Protein AF-A0A1F6EY80-F1 (afdb_monomer_lite)

Foldseek 3Di:
DDPPPPQDADDPLKDDQDDPPLQVVVCVLPPPDPDQDDLVNLQVLQVQFAFFPGWDFGQGPVGDTFWIWGWGADPVRKIKTWTAGGPDPVPDPPPDDDDGGTTIIINDDPCVVVVSRRSVSSSVSVVVVVVVVVVVVVD

Structure (mmCIF, N/CA/C/O backbone):
data_AF-A0A1F6EY80-F1
#
_entry.id   AF-A0A1F6EY80-F1
#
loop_
_atom_site.group_PDB
_atom_site.id
_atom_site.type_symbol
_atom_site.label_atom_id
_atom_site.label_alt_id
_atom_site.label_comp_id
_atom_site.label_asym_id
_atom_site.label_entity_id
_atom_site.label_seq_id
_atom_site.pdbx_PDB_ins_code
_atom_site.Cartn_x
_atom_site.Cartn_y
_atom_site.Cartn_z
_atom_site.occupancy
_atom_site.B_iso_or_equiv
_atom_site.auth_seq_id
_atom_site.auth_comp_id
_atom_site.auth_asym_id
_atom_site.auth_atom_id
_atom_site.pdbx_PDB_model_num
ATOM 1 N N . MET A 1 1 ? 12.571 18.978 -11.023 1.00 32.94 1 MET A N 1
ATOM 2 C CA . MET A 1 1 ? 11.589 17.893 -11.222 1.00 32.94 1 MET A CA 1
ATOM 3 C C . MET A 1 1 ? 12.257 16.859 -12.113 1.00 32.94 1 MET A C 1
ATOM 5 O O . MET A 1 1 ? 12.515 17.176 -13.267 1.00 32.94 1 MET A O 1
ATOM 9 N N . SER A 1 2 ? 12.700 15.726 -11.560 1.00 35.00 2 SER A N 1
ATOM 10 C CA . SER A 1 2 ? 13.364 14.678 -12.344 1.00 35.00 2 SER A CA 1
ATOM 11 C C . SER A 1 2 ? 12.339 13.978 -13.241 1.00 35.00 2 SER A C 1
ATOM 13 O O . SER A 1 2 ? 11.236 13.654 -12.809 1.00 35.00 2 SER A O 1
ATOM 15 N N . ASN A 1 3 ? 12.709 13.767 -14.505 1.00 34.69 3 ASN A N 1
ATOM 16 C CA . ASN A 1 3 ? 11.975 12.953 -15.477 1.00 34.69 3 ASN A CA 1
ATOM 17 C C . ASN A 1 3 ? 12.172 11.457 -15.169 1.00 34.69 3 ASN A C 1
ATOM 19 O O . ASN A 1 3 ? 12.704 10.707 -15.987 1.00 34.69 3 ASN A O 1
ATOM 23 N N . GLU A 1 4 ? 11.792 11.012 -13.975 1.00 39.75 4 GLU A N 1
ATOM 24 C CA . GLU A 1 4 ? 11.727 9.582 -13.687 1.00 39.75 4 GLU A CA 1
ATOM 25 C C . GLU A 1 4 ? 10.477 9.009 -14.360 1.00 39.75 4 GLU A C 1
ATOM 27 O O . GLU A 1 4 ? 9.343 9.380 -14.044 1.00 39.75 4 GLU A O 1
ATOM 32 N N . LYS A 1 5 ? 10.683 8.124 -15.343 1.00 40.44 5 LYS A N 1
ATOM 33 C CA . LYS A 1 5 ? 9.613 7.294 -15.904 1.00 40.44 5 LYS A CA 1
ATOM 34 C C . LYS A 1 5 ? 9.069 6.415 -14.778 1.00 40.44 5 LYS A C 1
ATOM 36 O O . LYS A 1 5 ? 9.659 5.385 -14.472 1.00 40.44 5 LYS A O 1
ATOM 41 N N . LYS A 1 6 ? 7.945 6.822 -14.190 1.00 47.00 6 LYS A N 1
ATOM 42 C CA . LYS A 1 6 ? 7.159 5.998 -13.267 1.00 47.00 6 LYS A CA 1
ATOM 43 C C . LYS A 1 6 ? 6.585 4.820 -14.056 1.00 47.00 6 LYS A C 1
ATOM 45 O O . LYS A 1 6 ? 5.596 4.973 -14.773 1.00 47.00 6 LYS A O 1
ATOM 50 N N . LEU A 1 7 ? 7.255 3.673 -14.014 1.00 52.22 7 LEU A N 1
ATOM 51 C CA . LEU A 1 7 ? 6.789 2.444 -14.657 1.00 52.22 7 LEU A CA 1
ATOM 52 C C . LEU A 1 7 ? 5.767 1.793 -13.718 1.00 52.22 7 LEU A C 1
ATOM 54 O O . LEU A 1 7 ? 6.124 1.104 -12.767 1.00 52.22 7 LEU A O 1
ATOM 58 N N . GLY A 1 8 ? 4.486 2.095 -13.936 1.00 55.78 8 GLY A N 1
ATOM 59 C CA . GLY A 1 8 ? 3.386 1.508 -13.172 1.00 55.78 8 GLY A CA 1
ATOM 60 C C . GLY A 1 8 ? 3.192 0.019 -13.468 1.00 55.78 8 GLY A C 1
ATOM 61 O O . GLY A 1 8 ? 3.390 -0.432 -14.594 1.00 55.78 8 GLY A O 1
ATOM 62 N N . ALA A 1 9 ? 2.750 -0.737 -12.466 1.00 59.62 9 ALA A N 1
ATOM 63 C CA . ALA A 1 9 ? 2.222 -2.082 -12.642 1.00 59.62 9 ALA A CA 1
ATOM 64 C C . ALA A 1 9 ? 0.836 -2.008 -13.305 1.00 59.62 9 ALA A C 1
ATOM 66 O O . ALA A 1 9 ? -0.047 -1.301 -12.829 1.00 59.62 9 ALA A O 1
ATOM 67 N N . GLY A 1 10 ? 0.607 -2.746 -14.388 1.00 59.16 10 GLY A N 1
ATOM 68 C CA . GLY A 1 10 ? -0.737 -2.880 -14.951 1.00 59.16 10 GLY A CA 1
ATOM 69 C C . GLY A 1 10 ? -1.556 -3.859 -14.116 1.00 59.16 10 GLY A C 1
ATOM 70 O O . GLY A 1 10 ? -1.380 -5.065 -14.250 1.00 59.16 10 GLY A O 1
ATOM 71 N N . LEU A 1 11 ? -2.453 -3.363 -13.262 1.00 66.69 11 LEU A N 1
ATOM 72 C CA . LEU A 1 11 ? -3.385 -4.205 -12.509 1.00 66.69 11 LEU A CA 1
ATOM 73 C C . LEU A 1 11 ? -4.716 -4.320 -13.255 1.00 66.69 11 LEU A C 1
ATOM 75 O O . LEU A 1 11 ? -5.441 -3.336 -13.401 1.00 66.69 11 LEU A O 1
ATOM 79 N N . LEU A 1 12 ? -5.057 -5.526 -13.718 1.00 70.19 12 LEU A N 1
ATOM 80 C CA . LEU A 1 12 ? -6.314 -5.768 -14.429 1.00 70.19 12 LEU A CA 1
ATOM 81 C C . LEU A 1 12 ? -7.517 -5.369 -13.556 1.00 70.19 12 LEU A C 1
ATOM 83 O O . LEU A 1 12 ? -7.659 -5.841 -12.429 1.00 70.19 12 LEU A O 1
ATOM 87 N N . GLY A 1 13 ? -8.393 -4.520 -14.097 1.00 75.44 13 GLY A N 1
ATOM 88 C CA . GLY A 1 13 ? -9.586 -4.035 -13.396 1.00 75.44 13 GLY A CA 1
ATOM 89 C C . GLY A 1 13 ? -9.343 -2.867 -12.434 1.00 75.44 13 GLY A C 1
ATOM 90 O O . GLY A 1 13 ? -10.283 -2.458 -11.762 1.00 75.44 13 GLY A O 1
ATOM 91 N N . TYR A 1 14 ? -8.127 -2.317 -12.386 1.00 80.12 14 TYR A N 1
ATOM 92 C CA . TYR A 1 14 ? -7.811 -1.108 -11.631 1.00 80.12 14 TYR A CA 1
ATOM 93 C C . TYR A 1 14 ? -7.392 0.043 -12.557 1.00 80.12 14 TYR A C 1
ATOM 95 O O . TYR A 1 14 ? -6.780 -0.146 -13.606 1.00 80.12 14 TYR A O 1
ATOM 103 N N . LEU A 1 15 ? -7.690 1.259 -12.121 1.00 84.88 15 LEU A N 1
ATOM 104 C CA . LEU A 1 15 ? -7.155 2.523 -12.598 1.00 84.88 15 LEU A CA 1
ATOM 105 C C . LEU A 1 15 ? -5.889 2.867 -11.796 1.00 84.88 15 LEU A C 1
ATOM 107 O O . LEU A 1 15 ? -5.831 2.620 -10.588 1.00 84.88 15 LEU A O 1
ATOM 111 N N . GLY A 1 16 ? -4.891 3.461 -12.454 1.00 83.19 16 GLY A N 1
ATOM 112 C CA . GLY A 1 16 ? -3.635 3.896 -11.834 1.00 83.19 16 GLY A CA 1
ATOM 113 C C . GLY A 1 16 ? -2.420 3.729 -12.761 1.00 83.19 16 GLY A C 1
ATOM 114 O O . GLY A 1 16 ? -2.595 3.423 -13.942 1.00 83.19 16 GLY A O 1
ATOM 115 N N . PRO A 1 17 ? -1.188 3.920 -12.248 1.00 85.56 17 PRO A N 1
ATOM 116 C CA . PRO A 1 17 ? -0.868 4.310 -10.874 1.00 85.56 17 PRO A CA 1
ATOM 117 C C . PRO A 1 17 ? -1.250 5.760 -10.557 1.00 85.56 17 PRO A C 1
ATOM 119 O O . PRO A 1 17 ? -1.049 6.665 -11.367 1.00 85.56 17 PRO A O 1
ATOM 122 N N . PHE A 1 18 ? -1.718 5.991 -9.334 1.00 85.88 18 PHE A N 1
ATOM 123 C CA . PHE A 1 18 ? -1.932 7.321 -8.774 1.00 85.88 18 PHE A CA 1
ATOM 124 C C . PHE A 1 18 ? -0.898 7.638 -7.691 1.00 85.88 18 PHE A C 1
ATOM 126 O O . PHE A 1 18 ? -0.472 6.762 -6.937 1.00 85.88 18 PHE A O 1
ATOM 133 N N . PHE A 1 19 ? -0.535 8.918 -7.590 1.00 87.06 19 PHE A N 1
ATOM 134 C CA . PHE A 1 19 ? 0.414 9.438 -6.599 1.00 87.06 19 PHE A CA 1
ATOM 135 C C . PHE A 1 19 ? -0.153 10.684 -5.896 1.00 87.06 19 PHE A C 1
ATOM 137 O O . PHE A 1 19 ? 0.412 11.768 -6.028 1.00 87.06 19 PHE A O 1
ATOM 144 N N . PRO A 1 20 ? -1.308 10.583 -5.213 1.00 87.25 20 PRO A N 1
ATOM 145 C CA . PRO A 1 20 ? -1.845 11.701 -4.446 1.00 87.25 20 PRO A CA 1
ATOM 146 C C . PRO A 1 20 ? -0.931 12.049 -3.254 1.00 87.25 20 PRO A C 1
ATOM 148 O O . PRO A 1 20 ? -0.154 11.199 -2.807 1.00 87.25 20 PRO A O 1
ATOM 151 N N . PRO A 1 21 ? -1.062 13.249 -2.656 1.00 89.19 21 PRO A N 1
ATOM 152 C CA . PRO A 1 21 ? -0.206 13.690 -1.549 1.00 89.19 21 PRO A CA 1
ATOM 153 C C . PRO A 1 21 ? -0.159 12.732 -0.345 1.00 89.19 21 PRO A C 1
ATOM 155 O O . PRO A 1 21 ? 0.851 12.643 0.352 1.00 89.19 21 PRO A O 1
ATOM 158 N N . CYS A 1 22 ? -1.235 11.984 -0.077 1.00 86.69 22 CYS A N 1
ATOM 159 C CA . CYS A 1 22 ? -1.247 10.980 0.990 1.00 86.69 22 CYS A CA 1
ATOM 160 C C . CYS A 1 22 ? -0.284 9.808 0.712 1.00 86.69 22 CYS A C 1
ATOM 162 O O . CYS A 1 22 ? 0.361 9.320 1.640 1.00 86.69 22 CYS A O 1
ATOM 164 N N . ILE A 1 23 ? -0.104 9.412 -0.552 1.00 88.31 23 ILE A N 1
ATOM 165 C CA . ILE A 1 23 ? 0.865 8.383 -0.952 1.00 88.31 23 ILE A CA 1
ATOM 166 C C . ILE A 1 23 ? 2.299 8.886 -0.802 1.00 88.31 23 ILE A C 1
ATOM 168 O O . ILE A 1 23 ? 3.154 8.129 -0.354 1.00 88.31 23 ILE A O 1
ATOM 172 N N . GLU A 1 24 ? 2.570 10.164 -1.075 1.00 87.06 24 GLU A N 1
ATOM 173 C CA . GLU A 1 24 ? 3.895 10.747 -0.820 1.00 87.06 24 GLU A CA 1
ATOM 174 C C . GLU A 1 24 ? 4.250 10.704 0.674 1.00 87.06 24 GLU A C 1
ATOM 176 O O . GLU A 1 24 ? 5.362 10.324 1.043 1.00 87.06 24 GLU A O 1
ATOM 181 N N . LYS A 1 25 ? 3.292 10.999 1.566 1.00 86.88 25 LYS A N 1
ATOM 182 C CA . LYS A 1 25 ? 3.497 10.843 3.020 1.00 86.88 25 LYS A CA 1
ATOM 183 C C . LYS A 1 25 ? 3.835 9.398 3.391 1.00 86.88 25 LYS A C 1
ATOM 185 O O . LYS A 1 25 ? 4.732 9.168 4.204 1.00 86.88 25 LYS A O 1
ATOM 190 N N . LEU A 1 26 ? 3.135 8.433 2.793 1.00 86.44 26 LEU A N 1
ATOM 191 C CA . LEU A 1 26 ? 3.402 7.013 3.003 1.00 86.44 26 LEU A CA 1
ATOM 192 C C . LEU A 1 26 ? 4.796 6.618 2.495 1.00 86.44 26 LEU A C 1
ATOM 194 O O . LEU A 1 26 ? 5.540 5.962 3.224 1.00 86.44 26 LEU A O 1
ATOM 198 N N . GLN A 1 27 ? 5.183 7.096 1.308 1.00 85.50 27 GLN A N 1
ATOM 199 C CA . GLN A 1 27 ? 6.525 6.926 0.752 1.00 85.50 27 GLN A CA 1
ATOM 200 C C . GLN A 1 27 ? 7.582 7.411 1.743 1.00 85.50 27 GLN A C 1
ATOM 202 O O . GLN A 1 27 ? 8.483 6.656 2.084 1.00 85.50 27 GLN A O 1
ATOM 207 N N . HIS A 1 28 ? 7.461 8.631 2.268 1.00 84.06 28 HIS A N 1
ATOM 208 C CA . HIS A 1 28 ? 8.425 9.172 3.229 1.00 84.06 28 HIS A CA 1
ATOM 209 C C . HIS A 1 28 ? 8.493 8.388 4.546 1.00 84.06 28 HIS A C 1
ATOM 211 O O . HIS A 1 28 ? 9.564 8.284 5.144 1.00 84.06 28 HIS A O 1
ATOM 217 N N . ALA A 1 29 ? 7.374 7.833 5.015 1.00 81.69 29 ALA A N 1
ATOM 218 C CA . ALA A 1 29 ? 7.350 7.051 6.248 1.00 81.69 29 ALA A CA 1
ATOM 219 C C . ALA A 1 29 ? 8.072 5.698 6.108 1.00 81.69 29 ALA A C 1
ATOM 221 O O . ALA A 1 29 ? 8.645 5.211 7.090 1.00 81.69 29 ALA A O 1
ATOM 222 N N . PHE A 1 30 ? 8.041 5.113 4.906 1.00 77.25 30 PHE A N 1
ATOM 223 C CA . PHE A 1 30 ? 8.565 3.780 4.601 1.00 77.25 30 PHE A CA 1
ATOM 224 C C . PHE A 1 30 ? 9.981 3.832 4.000 1.00 77.25 30 PHE A C 1
ATOM 226 O O . PHE A 1 30 ? 10.807 2.964 4.282 1.00 77.25 30 PHE A O 1
ATOM 233 N N . TYR A 1 31 ? 10.288 4.851 3.195 1.00 69.06 31 TYR A N 1
ATOM 234 C CA . TYR A 1 31 ? 11.536 4.962 2.442 1.00 69.06 31 TYR A CA 1
ATOM 235 C C . TYR A 1 31 ? 12.715 5.406 3.319 1.00 69.06 31 TYR A C 1
ATOM 237 O O . TYR A 1 31 ? 12.590 6.271 4.184 1.00 69.06 31 TYR A O 1
ATOM 245 N N . GLY A 1 32 ? 13.890 4.805 3.103 1.00 58.41 32 GLY A N 1
ATOM 246 C CA . GLY A 1 32 ? 15.125 5.109 3.844 1.00 58.41 32 GLY A CA 1
ATOM 247 C C . GLY A 1 32 ? 15.237 4.455 5.227 1.00 58.41 32 GLY A C 1
ATOM 248 O O . GLY A 1 32 ? 16.307 4.486 5.837 1.00 58.41 32 GLY A O 1
ATOM 249 N N . LYS A 1 33 ? 14.178 3.805 5.718 1.00 58.19 33 LYS A N 1
ATOM 250 C CA . LYS A 1 33 ? 14.246 2.960 6.915 1.00 58.19 33 LYS A CA 1
ATOM 251 C C . LYS A 1 33 ? 14.602 1.537 6.483 1.00 58.19 33 LYS A C 1
ATOM 253 O O . LYS A 1 33 ? 14.072 1.047 5.495 1.00 58.19 33 LYS A O 1
ATOM 258 N N . ARG A 1 34 ? 15.493 0.853 7.215 1.00 50.81 34 ARG A N 1
ATOM 259 C CA . ARG A 1 34 ? 15.907 -0.557 6.988 1.00 50.81 34 ARG A CA 1
ATOM 260 C C . ARG A 1 34 ? 14.772 -1.578 7.216 1.00 50.81 34 ARG A C 1
ATOM 262 O O . ARG A 1 34 ? 15.006 -2.684 7.697 1.00 50.81 34 ARG A O 1
ATOM 269 N N . LEU A 1 35 ? 13.528 -1.202 6.956 1.00 53.69 35 LEU A N 1
ATOM 270 C CA . LEU A 1 35 ? 12.367 -2.041 7.173 1.00 53.69 35 LEU A CA 1
ATOM 271 C C . LEU A 1 35 ? 12.180 -2.904 5.928 1.00 53.69 35 LEU A C 1
ATOM 273 O O . LEU A 1 35 ? 11.569 -2.501 4.943 1.00 53.69 35 LEU A O 1
ATOM 277 N N . ASN A 1 36 ? 12.761 -4.101 5.969 1.00 61.53 36 ASN A N 1
ATOM 278 C CA . ASN A 1 36 ? 12.455 -5.152 5.010 1.00 61.53 36 ASN A CA 1
ATOM 279 C C . ASN A 1 36 ? 11.017 -5.617 5.266 1.00 61.53 36 ASN A C 1
ATOM 281 O O . ASN A 1 36 ? 10.780 -6.476 6.114 1.00 61.53 36 ASN A O 1
ATOM 285 N N . PHE A 1 37 ? 10.051 -5.034 4.559 1.00 68.69 37 PHE A N 1
ATOM 286 C CA . PHE A 1 37 ? 8.666 -5.491 4.602 1.00 68.69 37 PHE A CA 1
ATOM 287 C C . PHE A 1 37 ? 8.564 -6.870 3.943 1.00 68.69 37 PHE A C 1
ATOM 289 O O . PHE A 1 37 ? 8.491 -7.000 2.719 1.00 68.69 37 PHE A O 1
ATOM 296 N N . SER A 1 38 ? 8.580 -7.925 4.759 1.00 77.75 38 SER A N 1
ATOM 297 C CA . SER A 1 38 ? 8.136 -9.239 4.307 1.00 77.75 38 SER A CA 1
ATOM 298 C C . SER A 1 38 ? 6.623 -9.210 4.090 1.00 77.75 38 SER A C 1
ATOM 300 O O . SER A 1 38 ? 5.904 -8.447 4.739 1.00 77.75 38 SER A O 1
ATOM 302 N N . GLY A 1 39 ? 6.121 -10.085 3.215 1.00 81.25 39 GLY A N 1
ATOM 303 C CA . GLY A 1 39 ? 4.678 -10.244 3.034 1.00 81.25 39 GLY A CA 1
ATOM 304 C C . GLY A 1 39 ? 3.968 -10.527 4.362 1.00 81.25 39 GLY A C 1
ATOM 305 O O . GLY A 1 39 ? 2.959 -9.906 4.654 1.00 81.25 39 GLY A O 1
ATOM 306 N N . SER A 1 40 ? 4.549 -11.362 5.231 1.00 83.94 40 SER A N 1
ATOM 307 C CA . SER A 1 40 ? 3.979 -11.651 6.555 1.00 83.94 40 SER A CA 1
ATOM 308 C C . SER A 1 40 ? 3.815 -10.411 7.440 1.00 83.94 40 SER A C 1
ATOM 310 O O . SER A 1 40 ? 2.780 -10.264 8.078 1.00 83.94 40 SER A O 1
ATOM 312 N N . ILE A 1 41 ? 4.792 -9.495 7.446 1.00 84.06 41 ILE A N 1
ATOM 313 C CA . ILE A 1 41 ? 4.689 -8.241 8.207 1.00 84.06 41 ILE A CA 1
ATOM 314 C C . ILE A 1 41 ? 3.553 -7.386 7.645 1.00 84.06 41 ILE A C 1
ATOM 316 O O . ILE A 1 41 ? 2.758 -6.851 8.410 1.00 84.06 41 ILE A O 1
ATOM 320 N N . LEU A 1 42 ? 3.448 -7.267 6.320 1.00 87.12 42 LEU A N 1
ATOM 321 C CA . LEU A 1 42 ? 2.378 -6.491 5.688 1.00 87.12 42 LEU A CA 1
ATOM 322 C C . LEU A 1 42 ? 0.993 -7.095 5.938 1.00 87.12 42 LEU A C 1
ATOM 324 O O . LEU A 1 42 ? 0.048 -6.349 6.169 1.00 87.12 42 LEU A O 1
ATOM 328 N N . GLU A 1 43 ? 0.878 -8.422 5.939 1.00 90.44 43 GLU A N 1
ATOM 329 C CA . GLU A 1 43 ? -0.357 -9.127 6.287 1.00 90.44 43 GLU A CA 1
ATOM 330 C C . GLU A 1 43 ? -0.780 -8.817 7.731 1.00 90.44 43 GLU A C 1
ATOM 332 O O . GLU A 1 43 ? -1.929 -8.452 7.981 1.00 90.44 43 GLU A O 1
ATOM 337 N N . ASP A 1 44 ? 0.156 -8.885 8.682 1.00 87.56 44 ASP A N 1
ATOM 338 C CA . ASP A 1 44 ? -0.119 -8.576 10.087 1.00 87.56 44 ASP A CA 1
ATOM 339 C C . ASP A 1 44 ? -0.467 -7.096 10.310 1.00 87.56 44 ASP A C 1
ATOM 341 O O . ASP A 1 44 ? -1.364 -6.792 11.099 1.00 87.56 44 ASP A O 1
ATOM 345 N N . LEU A 1 45 ? 0.189 -6.171 9.597 1.00 87.50 45 LEU A N 1
ATOM 346 C CA . LEU A 1 45 ? -0.181 -4.750 9.602 1.00 87.50 45 LEU A CA 1
ATOM 347 C C . LEU A 1 45 ? -1.587 -4.549 9.014 1.00 87.50 45 LEU A C 1
ATOM 349 O O . LEU A 1 45 ? -2.395 -3.814 9.578 1.00 87.50 45 LEU A O 1
ATOM 353 N N . GLY A 1 46 ? -1.898 -5.223 7.905 1.00 90.94 46 GLY A N 1
ATOM 354 C CA . GLY A 1 46 ? -3.181 -5.118 7.215 1.00 90.94 46 GLY A CA 1
ATOM 355 C C . GLY A 1 46 ? -4.364 -5.588 8.058 1.00 90.94 46 GLY A C 1
ATOM 356 O O . GLY A 1 46 ? -5.401 -4.932 8.063 1.00 90.94 46 GLY A O 1
ATOM 357 N N . ARG A 1 47 ? -4.212 -6.661 8.847 1.00 90.56 47 ARG A N 1
ATOM 358 C CA . ARG A 1 47 ? -5.280 -7.194 9.722 1.00 90.56 47 ARG A CA 1
ATOM 359 C C . ARG A 1 47 ? -5.848 -6.179 10.719 1.00 90.56 47 ARG A C 1
ATOM 361 O O . ARG A 1 47 ? -6.982 -6.341 11.159 1.00 90.56 47 ARG A O 1
ATOM 368 N N . GLY A 1 48 ? -5.082 -5.148 11.080 1.00 87.06 48 GLY A N 1
ATOM 369 C CA . GLY A 1 48 ? -5.538 -4.066 11.958 1.00 87.06 48 GLY A CA 1
ATOM 370 C C . GLY A 1 48 ? -6.374 -2.985 11.263 1.00 87.06 48 GLY A C 1
ATOM 371 O O . GLY A 1 48 ? -6.830 -2.059 11.930 1.00 87.06 48 GLY A O 1
ATOM 372 N N . ILE A 1 49 ? -6.556 -3.069 9.944 1.00 91.81 49 ILE A N 1
ATOM 373 C CA . ILE A 1 49 ? -7.138 -2.015 9.111 1.00 91.81 49 ILE A CA 1
ATOM 374 C C . ILE A 1 49 ? -8.500 -2.488 8.575 1.00 91.81 49 ILE A C 1
ATOM 376 O O . ILE A 1 49 ? -8.557 -3.449 7.802 1.00 91.81 49 ILE A O 1
ATOM 380 N N . PRO A 1 50 ? -9.614 -1.834 8.956 1.00 91.44 50 PRO A N 1
ATOM 381 C CA . PRO A 1 50 ? -10.925 -2.072 8.368 1.00 91.44 50 PRO A CA 1
ATOM 382 C C . PRO A 1 50 ? -10.911 -2.152 6.838 1.00 91.44 50 PRO A C 1
ATOM 384 O O . PRO A 1 50 ? -10.373 -1.286 6.151 1.00 91.44 50 PRO A O 1
ATOM 387 N N . GLY A 1 51 ? -11.548 -3.197 6.308 1.00 91.62 51 GLY A N 1
ATOM 388 C CA . GLY A 1 51 ? -11.636 -3.431 4.869 1.00 91.62 51 GLY A CA 1
ATOM 389 C C . GLY A 1 51 ? -10.419 -4.128 4.263 1.00 91.62 51 GLY A C 1
ATOM 390 O O . GLY A 1 51 ? -10.440 -4.398 3.071 1.00 91.62 51 GLY A O 1
ATOM 391 N N . PHE A 1 52 ? -9.374 -4.462 5.024 1.00 95.44 52 PHE A N 1
ATOM 392 C CA . PHE A 1 52 ? -8.265 -5.259 4.499 1.00 95.44 52 PHE A CA 1
ATOM 393 C C . PHE A 1 52 ? -8.733 -6.653 4.055 1.00 95.44 52 PHE A C 1
ATOM 395 O O . PHE A 1 52 ? -9.408 -7.360 4.803 1.00 95.44 52 PHE A O 1
ATOM 402 N N . ILE A 1 53 ? -8.363 -7.048 2.835 1.00 94.00 53 ILE A N 1
ATOM 403 C CA . ILE A 1 53 ? -8.750 -8.336 2.231 1.00 94.00 53 ILE A CA 1
ATOM 404 C C . ILE A 1 53 ? -7.552 -9.226 1.880 1.00 94.00 53 ILE A C 1
ATOM 406 O O . ILE A 1 53 ? -7.739 -10.298 1.308 1.00 94.00 53 ILE A O 1
ATOM 410 N N . GLY A 1 54 ? -6.337 -8.798 2.226 1.00 93.38 54 GLY A N 1
ATOM 411 C CA . GLY A 1 54 ? -5.119 -9.592 2.086 1.00 93.38 54 GLY A CA 1
ATOM 412 C C . GLY A 1 54 ? -4.041 -8.928 1.238 1.00 93.38 54 GLY A C 1
ATOM 413 O O . GLY A 1 54 ? -4.266 -7.937 0.528 1.00 93.38 54 GLY A O 1
ATOM 414 N N . ILE A 1 55 ? -2.848 -9.510 1.293 1.00 92.31 55 ILE A N 1
ATOM 415 C CA . ILE A 1 55 ? -1.760 -9.163 0.384 1.00 92.31 55 ILE A CA 1
ATOM 416 C C . ILE A 1 55 ? -1.775 -10.009 -0.890 1.00 92.31 55 ILE A C 1
ATOM 418 O O . ILE A 1 55 ? -2.173 -11.172 -0.901 1.00 92.31 55 ILE A O 1
ATOM 422 N N . SER A 1 56 ? -1.254 -9.447 -1.972 1.00 87.25 56 SER A N 1
ATOM 423 C CA . SER A 1 56 ? -0.959 -10.193 -3.195 1.00 87.25 56 SER A CA 1
ATOM 424 C C . SER A 1 56 ? 0.366 -9.739 -3.800 1.00 87.25 56 SER A C 1
ATOM 426 O O . SER A 1 56 ? 0.911 -8.694 -3.438 1.00 87.25 56 SER A O 1
ATOM 428 N N . ARG A 1 57 ? 0.919 -10.543 -4.710 1.00 83.31 57 ARG A N 1
ATOM 429 C CA . ARG A 1 57 ? 2.045 -10.128 -5.553 1.00 83.31 57 ARG A CA 1
ATOM 430 C C . ARG A 1 57 ? 1.482 -9.634 -6.874 1.00 83.31 57 ARG A C 1
ATOM 432 O O . ARG A 1 57 ? 0.905 -10.415 -7.624 1.00 83.31 57 ARG A O 1
ATOM 439 N N . ALA A 1 58 ? 1.625 -8.339 -7.123 1.00 74.12 58 ALA A N 1
ATOM 440 C CA . ALA A 1 58 ? 1.307 -7.759 -8.416 1.00 74.12 58 ALA A CA 1
ATOM 441 C C . ALA A 1 58 ? 2.444 -8.073 -9.395 1.00 74.12 58 ALA A C 1
ATOM 443 O O . ALA A 1 58 ? 3.610 -7.849 -9.068 1.00 74.12 58 ALA A O 1
ATOM 444 N N . ILE A 1 59 ? 2.098 -8.577 -10.578 1.00 70.25 59 ILE A N 1
ATOM 445 C CA . ILE A 1 59 ? 3.035 -8.730 -11.694 1.00 70.25 59 ILE A CA 1
ATOM 446 C C . ILE A 1 59 ? 2.917 -7.465 -12.546 1.00 70.25 59 ILE A C 1
ATOM 448 O O . ILE A 1 59 ? 1.805 -7.036 -12.865 1.00 70.25 59 ILE A O 1
ATOM 452 N N . THR A 1 60 ? 4.041 -6.819 -12.846 1.00 63.66 60 THR A N 1
ATOM 453 C CA . THR A 1 60 ? 4.065 -5.624 -13.695 1.00 63.66 60 THR A CA 1
ATOM 454 C C . THR A 1 60 ? 3.888 -5.977 -15.173 1.00 63.66 60 THR A C 1
ATOM 456 O O . THR A 1 60 ? 3.954 -7.136 -15.568 1.00 63.66 60 THR A O 1
ATOM 459 N N . THR A 1 61 ? 3.636 -4.979 -16.026 1.00 63.41 61 THR A N 1
ATOM 460 C CA . THR A 1 61 ? 3.427 -5.189 -17.475 1.00 63.41 61 THR A CA 1
ATOM 461 C C . THR A 1 61 ? 4.662 -5.708 -18.205 1.00 63.41 61 THR A C 1
ATOM 463 O O . THR A 1 61 ? 4.548 -6.247 -19.301 1.00 63.41 61 THR A O 1
ATOM 466 N N . ASP A 1 62 ? 5.831 -5.539 -17.602 1.00 58.81 62 ASP A N 1
ATOM 467 C CA . ASP A 1 62 ? 7.122 -6.068 -18.022 1.00 58.81 62 ASP A CA 1
ATOM 468 C C . ASP A 1 62 ? 7.477 -7.405 -17.333 1.00 58.81 62 ASP A C 1
ATOM 470 O O . ASP A 1 62 ? 8.629 -7.828 -17.374 1.00 58.81 62 ASP A O 1
ATOM 474 N N . ASP A 1 63 ? 6.472 -8.092 -16.771 1.00 59.34 63 ASP A N 1
ATOM 475 C CA . ASP A 1 63 ? 6.497 -9.490 -16.308 1.00 59.34 63 ASP A CA 1
ATOM 476 C C . ASP A 1 63 ? 7.468 -9.788 -15.149 1.00 59.34 63 ASP A C 1
ATOM 478 O O . ASP A 1 63 ? 8.011 -10.885 -15.031 1.00 59.34 63 ASP A O 1
ATOM 482 N N . TYR A 1 64 ? 7.677 -8.821 -14.247 1.00 59.91 64 TYR A N 1
ATOM 483 C CA . TYR A 1 64 ? 8.356 -9.068 -12.970 1.00 59.91 64 TYR A CA 1
ATOM 484 C C . TYR A 1 64 ? 7.530 -8.582 -11.776 1.00 59.91 64 TYR A C 1
ATOM 486 O O . TYR A 1 64 ? 6.747 -7.638 -11.850 1.00 59.91 64 TYR A O 1
ATOM 494 N N . ALA A 1 65 ? 7.682 -9.249 -10.633 1.00 64.75 65 ALA A N 1
ATOM 495 C CA . ALA A 1 65 ? 7.063 -8.823 -9.385 1.00 64.75 65 ALA A CA 1
ATOM 496 C C . ALA A 1 65 ? 8.132 -8.193 -8.496 1.00 64.75 65 ALA A C 1
ATOM 498 O O . ALA A 1 65 ? 9.140 -8.806 -8.174 1.00 64.75 65 ALA A O 1
ATOM 499 N N . TRP A 1 66 ? 7.909 -6.953 -8.084 1.00 70.19 66 TRP A N 1
ATOM 500 C CA . TRP A 1 66 ? 8.791 -6.256 -7.144 1.00 70.19 66 TRP A CA 1
ATOM 501 C C . TRP A 1 66 ? 8.002 -5.464 -6.108 1.00 70.19 66 TRP A C 1
ATOM 503 O O . TRP A 1 66 ? 8.545 -4.594 -5.430 1.00 70.19 66 TRP A O 1
ATOM 513 N N . PHE A 1 67 ? 6.715 -5.787 -5.977 1.00 81.00 67 PHE A N 1
ATOM 514 C CA . PHE A 1 67 ? 5.803 -5.175 -5.032 1.00 81.00 67 PHE A CA 1
ATOM 515 C C .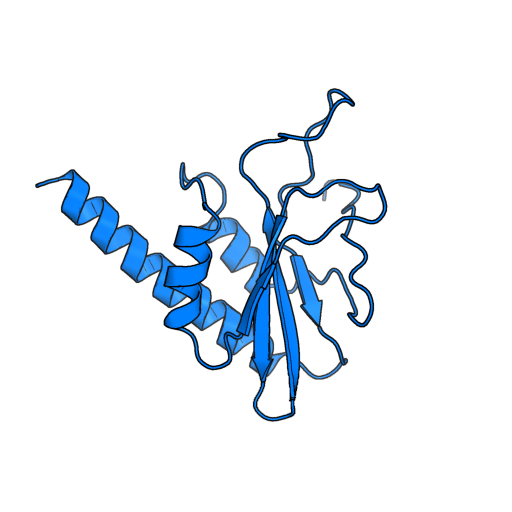 PHE A 1 67 ? 5.047 -6.224 -4.235 1.00 81.00 67 PHE A C 1
ATOM 517 O O . PHE A 1 67 ? 4.663 -7.284 -4.737 1.00 81.00 67 PHE A O 1
ATOM 524 N N . TRP A 1 68 ? 4.729 -5.855 -3.004 1.00 86.62 68 TRP A N 1
ATOM 525 C CA . TRP A 1 68 ? 3.543 -6.356 -2.331 1.00 86.62 68 TRP A CA 1
ATOM 526 C C . TRP A 1 68 ? 2.381 -5.409 -2.610 1.00 86.62 68 TRP A C 1
ATOM 528 O O . TRP A 1 68 ? 2.538 -4.198 -2.519 1.00 86.62 68 TRP A O 1
ATOM 538 N N . SER A 1 69 ? 1.212 -5.948 -2.927 1.00 88.81 69 SER A N 1
ATOM 539 C CA . SER A 1 69 ? -0.034 -5.188 -2.962 1.00 88.81 69 SER A CA 1
ATOM 540 C C . SER A 1 69 ? -0.777 -5.437 -1.659 1.00 88.81 69 SER A C 1
ATOM 542 O O . SER A 1 69 ? -1.120 -6.583 -1.376 1.00 88.81 69 SER A O 1
ATOM 544 N N . MET A 1 70 ? -1.023 -4.392 -0.870 1.00 93.12 70 MET A N 1
ATOM 545 C CA . MET A 1 70 ? -2.011 -4.445 0.207 1.00 93.12 70 MET A CA 1
ATOM 546 C C . MET A 1 70 ? -3.372 -4.085 -0.378 1.00 93.12 70 MET A C 1
ATOM 548 O O . MET A 1 70 ? -3.547 -2.980 -0.895 1.00 93.12 70 MET A O 1
ATOM 552 N N . ASN A 1 71 ? -4.319 -5.019 -0.310 1.00 93.19 71 ASN A N 1
ATOM 553 C CA . ASN A 1 71 ? -5.622 -4.874 -0.945 1.00 93.19 71 ASN A CA 1
ATOM 554 C C . ASN A 1 71 ? -6.701 -4.613 0.108 1.00 93.19 71 ASN A C 1
ATOM 556 O O . ASN A 1 71 ? -6.749 -5.264 1.156 1.00 93.19 71 ASN A O 1
ATOM 560 N N . PHE A 1 72 ? -7.597 -3.688 -0.211 1.00 93.69 72 PHE A N 1
ATOM 561 C CA . PHE A 1 72 ? -8.691 -3.257 0.644 1.00 93.69 72 PHE A CA 1
ATOM 562 C C . PHE A 1 72 ? -9.999 -3.242 -0.139 1.00 93.69 72 PHE A C 1
ATOM 564 O O . PHE A 1 72 ? -10.018 -2.941 -1.333 1.00 93.69 72 PHE A O 1
ATOM 571 N N . LYS A 1 73 ? -11.091 -3.539 0.558 1.00 91.44 73 LYS A N 1
ATOM 572 C CA . LYS A 1 73 ? -12.465 -3.419 0.097 1.00 91.44 73 LYS A CA 1
ATOM 573 C C . LYS A 1 73 ? -13.172 -2.357 0.935 1.00 91.44 73 LYS A C 1
ATOM 575 O O . LYS A 1 73 ? -13.170 -2.423 2.164 1.00 91.44 73 LYS A O 1
ATOM 580 N N . THR A 1 74 ? -13.756 -1.366 0.282 1.00 83.62 74 THR A N 1
ATOM 581 C CA . THR A 1 74 ? -14.533 -0.304 0.929 1.00 83.62 74 THR A CA 1
ATOM 582 C C . THR A 1 74 ? -15.977 -0.756 1.169 1.00 83.62 74 THR A C 1
ATOM 584 O O . THR A 1 74 ? -16.425 -1.780 0.655 1.00 83.62 74 THR A O 1
ATOM 587 N N . GLY A 1 75 ? -16.742 0.013 1.954 1.00 75.75 75 GLY A N 1
ATOM 588 C CA . GLY A 1 75 ? -18.134 -0.324 2.299 1.00 75.75 75 GLY A CA 1
ATOM 589 C C . GLY A 1 75 ? -19.115 -0.374 1.116 1.00 75.75 75 GLY A C 1
ATOM 590 O O . GLY A 1 75 ? -20.215 -0.891 1.268 1.00 75.75 75 GLY A O 1
ATOM 591 N N . ASN A 1 76 ? -18.729 0.140 -0.054 1.00 77.12 76 ASN A N 1
ATOM 592 C CA . ASN A 1 76 ? -19.475 0.082 -1.317 1.00 77.12 76 ASN A CA 1
ATOM 593 C C . ASN A 1 76 ? -18.900 -0.955 -2.300 1.00 77.12 76 ASN A C 1
ATOM 595 O O . ASN A 1 76 ? -19.088 -0.828 -3.506 1.00 77.12 76 ASN A O 1
ATOM 599 N N . ASP A 1 77 ? -18.184 -1.954 -1.790 1.00 78.69 77 ASP A N 1
ATOM 600 C CA . ASP A 1 77 ? -17.574 -3.053 -2.541 1.00 78.69 77 ASP A CA 1
ATOM 601 C C . ASP A 1 77 ? -16.418 -2.710 -3.482 1.00 78.69 77 ASP A C 1
ATOM 603 O O . ASP A 1 77 ? -15.839 -3.610 -4.098 1.00 78.69 77 ASP A O 1
ATOM 607 N N . SER A 1 78 ? -16.022 -1.446 -3.524 1.00 84.44 78 SER A N 1
ATOM 608 C CA . SER A 1 78 ? -14.895 -0.994 -4.320 1.00 84.44 78 SER A CA 1
ATOM 609 C C . SER A 1 78 ? -13.552 -1.428 -3.747 1.00 84.44 78 SER A C 1
ATOM 611 O O . SER A 1 78 ? -13.405 -1.681 -2.548 1.00 84.44 78 SER A O 1
ATOM 613 N N . LYS A 1 79 ? -12.554 -1.517 -4.619 1.00 89.38 79 LYS A N 1
ATOM 614 C CA . LYS A 1 79 ? -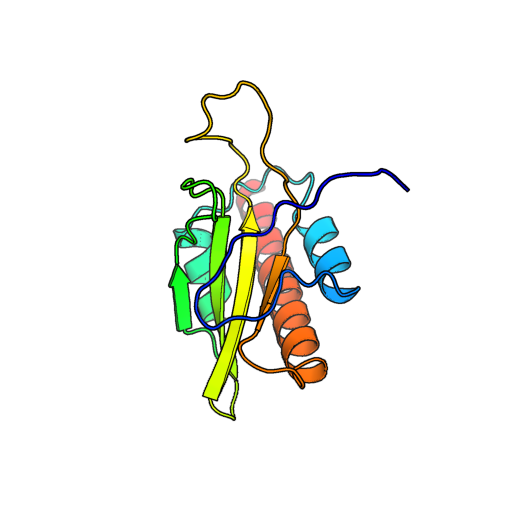11.238 -2.069 -4.318 1.00 89.38 79 LYS A CA 1
ATOM 615 C C . LYS A 1 79 ? -10.157 -1.012 -4.411 1.00 89.38 79 LYS A C 1
ATOM 617 O O . LYS A 1 79 ? -10.063 -0.257 -5.376 1.00 89.38 79 LYS A O 1
ATOM 622 N N . ILE A 1 80 ? -9.297 -1.018 -3.404 1.00 90.56 80 ILE A N 1
ATOM 623 C CA . ILE A 1 80 ? -8.122 -0.162 -3.310 1.00 90.56 80 ILE A CA 1
ATOM 624 C C . ILE A 1 80 ? -6.911 -1.070 -3.138 1.00 90.56 80 ILE A C 1
ATOM 626 O O . ILE A 1 80 ? -6.894 -1.930 -2.260 1.00 90.56 80 ILE A O 1
ATOM 630 N N . ALA A 1 81 ? -5.896 -0.873 -3.967 1.00 91.69 81 ALA A N 1
ATOM 631 C CA . ALA A 1 81 ? -4.626 -1.573 -3.887 1.00 91.69 81 ALA A CA 1
ATOM 632 C C . ALA A 1 81 ? -3.499 -0.556 -3.683 1.00 91.69 81 ALA A C 1
ATOM 634 O O . ALA A 1 81 ? -3.328 0.380 -4.467 1.00 91.69 81 ALA A O 1
ATOM 635 N N . VAL A 1 82 ? -2.733 -0.740 -2.610 1.00 91.12 82 VAL A N 1
ATOM 636 C CA . VAL A 1 82 ? -1.533 0.049 -2.315 1.00 91.12 82 VAL A CA 1
ATOM 637 C C . VAL A 1 82 ? -0.328 -0.839 -2.579 1.00 91.12 82 VAL A C 1
ATOM 639 O O . VAL A 1 82 ? -0.116 -1.830 -1.880 1.00 91.12 82 VAL A O 1
ATOM 642 N N . LEU A 1 83 ? 0.444 -0.505 -3.610 1.00 88.44 83 LEU A N 1
ATOM 643 C CA . LEU A 1 83 ? 1.622 -1.259 -4.019 1.00 88.44 83 LEU A CA 1
ATOM 644 C C . LEU A 1 83 ? 2.846 -0.728 -3.287 1.00 88.44 83 LEU A C 1
ATOM 646 O O . LEU A 1 83 ? 3.246 0.416 -3.485 1.00 88.44 83 LEU A O 1
ATOM 650 N N . LEU A 1 84 ? 3.437 -1.580 -2.455 1.00 86.69 84 LEU A N 1
ATOM 651 C CA . LEU A 1 84 ? 4.641 -1.309 -1.686 1.00 86.69 84 LEU A CA 1
ATOM 652 C C . LEU A 1 84 ? 5.828 -2.032 -2.317 1.00 86.69 84 LEU A C 1
ATOM 654 O O . LEU A 1 84 ? 5.812 -3.264 -2.412 1.00 86.69 84 LEU A O 1
ATOM 658 N N . PRO A 1 85 ? 6.861 -1.301 -2.743 1.00 80.06 85 PRO A N 1
ATOM 659 C CA . PRO A 1 85 ? 7.985 -1.899 -3.429 1.00 80.06 85 PRO A CA 1
ATOM 660 C C . PRO A 1 85 ? 8.894 -2.650 -2.462 1.00 80.06 85 PRO A C 1
ATOM 662 O O . PRO A 1 85 ? 9.074 -2.264 -1.307 1.00 80.06 85 PRO A O 1
ATOM 665 N N . TRP A 1 86 ? 9.484 -3.739 -2.938 1.00 78.94 86 TRP A N 1
ATOM 666 C CA . TRP A 1 86 ? 10.481 -4.493 -2.192 1.00 78.94 86 TRP A CA 1
ATOM 667 C C . TRP A 1 86 ? 11.759 -3.672 -2.024 1.00 78.94 86 TRP A C 1
ATOM 669 O O . TRP A 1 86 ? 12.059 -2.792 -2.820 1.00 78.94 86 TRP A O 1
ATOM 679 N N . GLY A 1 87 ? 12.551 -3.972 -0.995 1.00 69.25 87 GLY A N 1
ATOM 680 C CA . GLY A 1 87 ? 13.861 -3.333 -0.816 1.00 69.25 87 GLY A CA 1
ATOM 681 C C . GLY A 1 87 ? 14.941 -3.855 -1.773 1.00 69.25 87 GLY A C 1
ATOM 682 O O . GLY A 1 87 ? 16.030 -3.290 -1.823 1.00 69.25 87 GLY A O 1
ATOM 683 N N . GLN A 1 88 ? 14.669 -4.943 -2.500 1.00 69.19 88 GLN A N 1
ATOM 684 C CA . GLN A 1 88 ? 15.641 -5.667 -3.320 1.00 69.19 88 GLN A CA 1
ATOM 685 C C . GLN A 1 88 ? 15.059 -5.995 -4.698 1.00 69.19 88 GLN A C 1
ATOM 687 O O . GLN A 1 88 ? 13.864 -6.257 -4.840 1.00 69.19 88 GLN A O 1
ATOM 692 N N . ASP A 1 89 ? 15.924 -5.986 -5.710 1.00 70.81 89 ASP A N 1
ATOM 693 C CA . ASP A 1 89 ? 15.604 -6.312 -7.102 1.00 70.81 89 ASP A CA 1
ATOM 694 C C . ASP A 1 89 ? 15.792 -7.815 -7.365 1.00 70.81 89 ASP A C 1
ATOM 696 O O . ASP A 1 89 ? 16.599 -8.197 -8.206 1.00 70.81 89 ASP A O 1
ATOM 700 N N . PHE A 1 90 ? 15.085 -8.668 -6.608 1.00 66.81 90 PHE A N 1
ATOM 701 C CA . PHE A 1 90 ? 15.271 -10.130 -6.642 1.00 66.81 90 PHE A CA 1
ATOM 702 C C . PHE A 1 90 ? 15.218 -10.720 -8.058 1.00 66.81 90 PHE A C 1
ATOM 704 O O . PHE A 1 90 ? 16.059 -11.544 -8.407 1.00 66.81 90 PHE A O 1
ATOM 711 N N . ASP A 1 91 ? 14.266 -10.255 -8.870 1.00 64.19 91 ASP A N 1
ATOM 712 C CA . ASP A 1 91 ? 13.950 -10.852 -10.171 1.00 64.19 91 ASP A CA 1
ATOM 713 C C . ASP A 1 91 ? 14.482 -10.027 -11.359 1.00 64.19 91 ASP A C 1
ATOM 715 O O . ASP A 1 91 ? 14.191 -10.328 -12.517 1.00 64.19 91 ASP A O 1
ATOM 719 N N . ARG A 1 92 ? 15.265 -8.966 -11.107 1.00 67.12 92 ARG A N 1
ATOM 720 C CA . ARG A 1 92 ? 15.685 -8.031 -12.160 1.00 67.12 92 ARG A CA 1
ATOM 721 C C . ARG A 1 92 ? 17.095 -8.339 -12.658 1.00 67.12 92 ARG A C 1
ATOM 723 O O . ARG A 1 92 ? 18.080 -8.172 -11.949 1.00 67.12 92 ARG A O 1
ATOM 730 N N . THR A 1 93 ? 17.202 -8.729 -13.925 1.00 67.31 93 THR A N 1
ATOM 731 C CA . THR A 1 93 ? 18.470 -9.127 -14.567 1.00 67.31 93 THR A CA 1
ATOM 732 C C . THR A 1 93 ? 19.110 -8.024 -15.417 1.00 67.31 93 THR A C 1
ATOM 734 O O . THR A 1 93 ? 20.238 -8.174 -15.879 1.00 67.31 93 THR A O 1
ATOM 737 N N . SER A 1 94 ? 18.429 -6.888 -15.607 1.00 70.06 94 SER A N 1
ATOM 738 C CA . SER A 1 94 ? 18.841 -5.812 -16.523 1.00 70.06 94 SER A CA 1
ATOM 739 C C . SER A 1 94 ? 19.945 -4.883 -15.994 1.00 70.06 94 SER A C 1
ATOM 741 O O . SER A 1 94 ? 20.327 -3.946 -16.690 1.00 70.06 94 SER A O 1
ATOM 743 N N . GLY A 1 95 ? 20.423 -5.073 -14.757 1.00 67.50 95 GLY A N 1
ATOM 744 C CA . GLY A 1 95 ? 21.437 -4.209 -14.128 1.00 67.50 95 GLY A CA 1
ATOM 745 C C . GLY A 1 95 ? 20.946 -2.805 -13.738 1.00 67.50 95 GLY A C 1
ATOM 746 O O . GLY A 1 95 ? 21.727 -1.990 -13.257 1.00 67.50 95 GLY A O 1
ATOM 747 N N . THR A 1 96 ? 19.657 -2.513 -13.923 1.00 71.50 96 THR A N 1
ATOM 748 C CA . THR A 1 96 ? 19.000 -1.273 -13.477 1.00 71.50 96 THR A CA 1
ATOM 749 C C . THR A 1 96 ? 18.183 -1.546 -12.222 1.00 71.50 96 THR A C 1
ATOM 751 O O . THR A 1 96 ? 17.555 -2.602 -12.158 1.00 71.50 96 THR A O 1
ATOM 754 N N . SER A 1 97 ? 18.082 -0.594 -11.299 1.00 69.81 97 SER A N 1
ATOM 755 C CA . SER A 1 97 ? 17.176 -0.731 -10.154 1.00 69.81 97 SER A CA 1
ATOM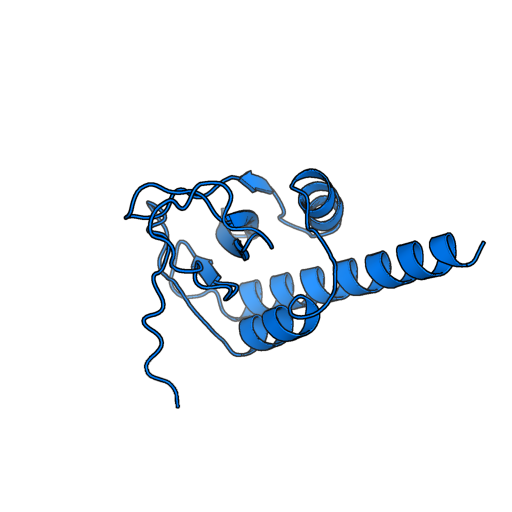 756 C C . SER A 1 97 ? 15.712 -0.570 -10.557 1.00 69.81 97 SER A C 1
ATOM 758 O O . SER A 1 97 ? 15.405 0.177 -11.491 1.00 69.81 97 SER A O 1
ATOM 760 N N . ALA A 1 98 ? 14.806 -1.263 -9.864 1.00 71.06 98 ALA A N 1
ATOM 761 C CA . ALA A 1 98 ? 13.391 -0.948 -9.980 1.00 71.06 98 ALA A CA 1
ATOM 762 C C . ALA A 1 98 ? 13.101 0.458 -9.447 1.00 71.06 98 ALA A C 1
ATOM 764 O O . ALA A 1 98 ? 13.811 0.972 -8.578 1.00 71.06 98 ALA A O 1
ATOM 765 N N . ASP A 1 99 ? 12.029 1.059 -9.966 1.00 70.56 99 ASP A N 1
ATOM 766 C CA . ASP A 1 99 ? 11.393 2.197 -9.307 1.00 70.56 99 ASP A CA 1
ATOM 767 C C . ASP A 1 99 ? 11.111 1.791 -7.836 1.00 70.56 99 ASP A C 1
ATOM 769 O O . ASP A 1 99 ? 11.072 0.614 -7.510 1.00 70.56 99 ASP A O 1
ATOM 773 N N . ARG A 1 100 ? 11.049 2.711 -6.880 1.00 76.06 100 ARG A N 1
ATOM 774 C CA . ARG A 1 100 ? 10.756 2.395 -5.466 1.00 76.06 100 ARG A CA 1
ATOM 775 C C . ARG A 1 100 ? 9.684 3.311 -4.905 1.00 76.06 100 ARG A C 1
ATOM 777 O O . ARG A 1 100 ? 9.619 3.524 -3.694 1.00 76.06 100 ARG A O 1
ATOM 784 N N . HIS A 1 101 ? 8.834 3.830 -5.780 1.00 80.50 101 HIS A N 1
ATOM 785 C CA . HIS A 1 101 ? 7.662 4.581 -5.382 1.00 80.50 101 HIS A CA 1
ATOM 786 C C . HIS A 1 101 ? 6.507 3.647 -5.019 1.00 80.50 101 HIS A C 1
ATOM 788 O O . HIS A 1 101 ? 6.142 2.741 -5.768 1.00 80.50 101 HIS A O 1
ATOM 794 N N . ILE A 1 102 ? 5.907 3.910 -3.862 1.00 86.62 102 ILE A N 1
ATOM 795 C CA . ILE A 1 102 ? 4.606 3.376 -3.486 1.00 86.62 102 ILE A CA 1
ATOM 796 C C . ILE A 1 102 ? 3.570 3.947 -4.452 1.00 86.62 102 ILE A C 1
ATOM 798 O O . ILE A 1 102 ? 3.564 5.146 -4.738 1.00 86.62 102 ILE A O 1
ATOM 802 N N . ALA A 1 103 ? 2.698 3.083 -4.957 1.00 86.56 103 ALA A N 1
ATOM 803 C CA . ALA A 1 103 ? 1.704 3.443 -5.957 1.00 86.56 103 ALA A CA 1
ATOM 804 C C . ALA A 1 103 ? 0.301 3.032 -5.512 1.00 86.56 103 ALA A C 1
ATOM 806 O O . ALA A 1 103 ? 0.107 1.985 -4.895 1.00 86.56 103 ALA A O 1
ATOM 807 N N . LEU A 1 104 ? -0.683 3.861 -5.849 1.00 89.31 104 LEU A N 1
ATOM 808 C CA . LEU A 1 104 ? -2.090 3.616 -5.561 1.00 89.31 104 LEU A CA 1
ATOM 809 C C . LEU A 1 104 ? -2.835 3.168 -6.815 1.00 89.31 104 LEU A C 1
ATOM 811 O O . LEU A 1 104 ? -2.672 3.756 -7.884 1.00 89.31 104 LEU A O 1
ATOM 815 N N . TYR A 1 105 ? -3.711 2.188 -6.640 1.00 89.50 105 TYR A N 1
ATOM 816 C CA . TYR A 1 105 ? -4.621 1.690 -7.658 1.00 89.50 105 TYR A CA 1
ATOM 817 C C . TYR A 1 105 ? -6.021 1.557 -7.076 1.00 89.50 105 TYR A C 1
ATOM 819 O O . TYR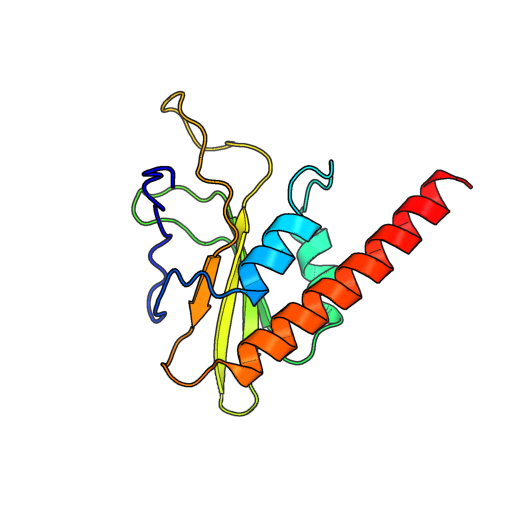 A 1 105 ? -6.188 1.150 -5.925 1.00 89.50 105 TYR A O 1
ATOM 827 N N . VAL A 1 106 ? -7.031 1.884 -7.874 1.00 89.44 106 VAL A N 1
ATOM 828 C CA . VAL A 1 106 ? -8.445 1.838 -7.466 1.00 89.44 106 VAL A CA 1
ATOM 829 C C . VAL A 1 106 ? -9.324 1.288 -8.587 1.00 89.44 106 VAL A C 1
ATOM 831 O O . VAL A 1 106 ? -8.953 1.416 -9.743 1.00 89.44 106 VAL A O 1
ATOM 834 N N . ASP A 1 107 ? -10.481 0.697 -8.309 1.00 85.12 107 ASP A N 1
ATOM 835 C CA . ASP A 1 107 ? -11.370 0.151 -9.357 1.00 85.12 107 ASP A CA 1
ATOM 836 C C . ASP A 1 107 ? -12.441 1.137 -9.884 1.00 85.12 107 ASP A C 1
ATOM 838 O O . ASP A 1 107 ? -13.169 0.817 -10.823 1.00 85.12 107 ASP A O 1
ATOM 842 N N . TYR A 1 108 ? -12.529 2.358 -9.341 1.00 78.19 108 TYR A N 1
ATOM 843 C CA . TYR A 1 108 ? -13.450 3.423 -9.781 1.00 78.19 108 TYR A CA 1
ATOM 844 C C . TYR A 1 108 ? -12.952 4.815 -9.348 1.00 78.19 108 TYR A C 1
ATOM 846 O O . TYR A 1 108 ? -12.042 4.915 -8.540 1.00 78.19 108 TYR A O 1
ATOM 854 N N . VAL A 1 109 ? -13.538 5.899 -9.878 1.00 62.31 109 VAL A N 1
ATOM 855 C CA . VAL A 1 109 ? -12.956 7.265 -9.865 1.00 62.31 109 VAL A CA 1
ATOM 856 C C . VAL A 1 109 ? -13.213 8.082 -8.582 1.00 62.31 109 VAL A C 1
ATOM 858 O O . VAL A 1 109 ? -12.516 9.061 -8.346 1.00 62.31 109 VAL A O 1
ATOM 861 N N . ASN A 1 110 ? -14.155 7.701 -7.709 1.00 69.19 110 ASN A N 1
ATOM 862 C CA . ASN A 1 110 ? -14.579 8.553 -6.582 1.00 69.19 110 ASN A CA 1
ATOM 863 C C . ASN A 1 110 ? -14.134 8.003 -5.213 1.00 69.19 110 ASN A C 1
ATOM 865 O O . ASN A 1 110 ? -14.951 7.569 -4.397 1.00 69.19 110 ASN A O 1
ATOM 869 N N . TYR A 1 111 ? -12.817 7.966 -5.002 1.00 70.50 111 TYR A N 1
ATOM 870 C CA . TYR A 1 111 ? -12.165 7.230 -3.911 1.00 70.50 111 TYR A CA 1
ATOM 871 C C . TYR A 1 111 ? -11.399 8.102 -2.910 1.00 70.50 111 TYR A C 1
ATOM 873 O O . TYR A 1 111 ? -10.864 7.554 -1.950 1.00 70.50 111 TYR A O 1
ATOM 881 N N . GLU A 1 112 ? -11.315 9.422 -3.108 1.00 78.44 112 GLU A N 1
ATOM 882 C CA . GLU A 1 112 ? -10.378 10.300 -2.382 1.00 78.44 112 GLU A CA 1
ATOM 883 C C . GLU A 1 112 ? -10.464 10.134 -0.857 1.00 78.44 112 GLU A C 1
ATOM 885 O O . GLU A 1 112 ? -9.479 9.753 -0.226 1.00 78.44 112 GLU A O 1
ATOM 890 N N . ASN A 1 113 ? -11.660 10.279 -0.277 1.00 83.44 113 ASN A N 1
ATOM 891 C CA . ASN A 1 113 ? -11.864 10.130 1.170 1.00 83.44 113 ASN A CA 1
ATOM 892 C C . ASN A 1 113 ? -11.545 8.715 1.682 1.00 83.44 113 ASN A C 1
ATOM 894 O O . ASN A 1 113 ? -10.994 8.548 2.771 1.00 83.44 113 ASN A O 1
ATOM 898 N N . ALA A 1 114 ? -11.903 7.680 0.915 1.00 85.81 114 ALA A N 1
ATOM 899 C CA . ALA A 1 114 ? -11.665 6.291 1.304 1.00 85.81 114 ALA A CA 1
ATOM 900 C C . ALA A 1 114 ? -10.168 5.958 1.278 1.00 85.81 114 ALA A C 1
ATOM 902 O O . ALA A 1 114 ? -9.655 5.325 2.202 1.00 85.81 114 ALA A O 1
ATOM 903 N N . VAL A 1 115 ? -9.464 6.437 0.252 1.00 88.12 115 VAL A N 1
ATOM 904 C CA . VAL A 1 115 ? -8.015 6.303 0.124 1.00 88.12 115 VAL A CA 1
ATOM 905 C C . VAL A 1 115 ? -7.309 7.058 1.233 1.00 88.12 115 VAL A C 1
ATOM 907 O O . VAL A 1 115 ? -6.489 6.456 1.915 1.00 88.12 115 VAL A O 1
ATOM 910 N N . GLU A 1 116 ? -7.629 8.329 1.473 1.00 89.81 116 GLU A N 1
ATOM 911 C CA . GLU A 1 116 ? -6.995 9.085 2.557 1.00 89.81 116 GLU A CA 1
ATOM 912 C C . GLU A 1 116 ? -7.159 8.389 3.910 1.00 89.81 116 GLU A C 1
ATOM 914 O O . GLU A 1 116 ? -6.186 8.249 4.652 1.00 89.81 116 GLU A O 1
ATOM 919 N N . ASN A 1 117 ? -8.358 7.880 4.201 1.00 90.69 117 ASN A N 1
ATOM 920 C CA . ASN A 1 117 ? -8.621 7.134 5.424 1.00 90.69 117 ASN A CA 1
ATOM 921 C C . ASN A 1 117 ? -7.770 5.855 5.526 1.00 90.69 117 ASN A C 1
ATOM 923 O O . ASN A 1 117 ? -7.138 5.624 6.556 1.00 90.69 117 ASN A O 1
ATOM 927 N N . ILE A 1 118 ? -7.697 5.046 4.462 1.00 91.25 118 ILE A N 1
ATOM 928 C CA . ILE A 1 118 ? -6.863 3.832 4.439 1.00 91.25 118 ILE A CA 1
ATOM 929 C C . ILE A 1 118 ? -5.385 4.184 4.618 1.00 91.25 118 ILE A C 1
ATOM 931 O O . ILE A 1 118 ? -4.703 3.563 5.429 1.00 91.25 118 ILE A O 1
ATOM 935 N N . ILE A 1 119 ? -4.881 5.205 3.922 1.00 91.19 119 ILE A N 1
ATOM 936 C CA . ILE A 1 119 ? -3.478 5.616 4.035 1.00 91.19 119 ILE A CA 1
ATOM 937 C C . ILE A 1 119 ? -3.158 6.129 5.445 1.00 91.19 119 ILE A C 1
ATOM 939 O O . ILE A 1 119 ? -2.119 5.770 6.002 1.00 91.19 119 ILE A O 1
ATOM 943 N N . HIS A 1 120 ? -4.052 6.903 6.067 1.00 91.75 120 HIS A N 1
ATOM 944 C CA . HIS A 1 120 ? -3.897 7.309 7.466 1.00 91.75 120 HIS A CA 1
ATOM 945 C C . HIS A 1 120 ? -3.866 6.108 8.420 1.00 91.75 120 HIS A C 1
ATOM 947 O O . HIS A 1 120 ? -3.049 6.086 9.341 1.00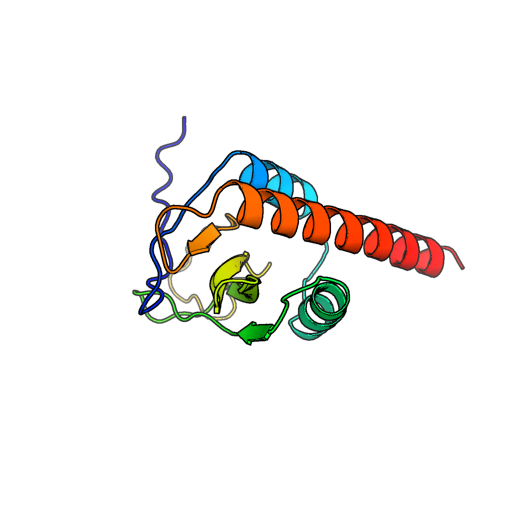 91.75 120 HIS A O 1
ATOM 953 N N . GLN A 1 121 ? -4.693 5.089 8.185 1.00 92.50 121 GLN A N 1
ATOM 954 C CA . GLN A 1 121 ? -4.687 3.870 8.995 1.00 92.50 121 GLN A CA 1
ATOM 955 C C . GLN A 1 121 ? -3.404 3.054 8.804 1.00 92.50 121 GLN A C 1
ATOM 957 O O . GLN A 1 121 ? -2.819 2.617 9.794 1.00 92.50 121 GLN A O 1
ATOM 962 N N . ILE A 1 122 ? -2.903 2.917 7.569 1.00 90.81 122 ILE A N 1
ATOM 963 C CA . ILE A 1 122 ? -1.606 2.274 7.299 1.00 90.81 122 ILE A CA 1
ATOM 964 C C . ILE A 1 122 ? -0.490 2.998 8.060 1.00 90.81 122 ILE A C 1
ATOM 966 O O . ILE A 1 122 ? 0.309 2.353 8.737 1.00 90.81 122 ILE A O 1
ATOM 970 N N . LEU A 1 123 ? -0.450 4.333 7.994 1.00 89.44 123 LEU A N 1
ATOM 971 C CA . LEU A 1 123 ? 0.541 5.140 8.709 1.00 89.44 123 LEU A CA 1
ATOM 972 C C . LEU A 1 123 ? 0.464 4.938 10.229 1.00 89.44 123 LEU A C 1
ATOM 974 O O . LEU A 1 123 ? 1.502 4.769 10.870 1.00 89.44 123 LEU A O 1
ATOM 978 N N . ALA A 1 124 ? -0.744 4.924 10.796 1.00 90.56 124 ALA A N 1
ATOM 979 C CA . ALA A 1 124 ? -0.955 4.731 12.228 1.00 90.56 124 ALA A CA 1
ATOM 980 C C . ALA A 1 124 ? -0.512 3.335 12.696 1.00 90.56 124 ALA A C 1
ATOM 982 O O . ALA A 1 124 ? 0.231 3.212 13.672 1.00 90.56 124 ALA A O 1
ATOM 983 N N . VAL A 1 125 ? -0.915 2.281 11.979 1.00 88.94 125 VAL A N 1
ATOM 984 C CA . VAL A 1 125 ? -0.547 0.898 12.319 1.00 88.94 125 VAL A CA 1
ATOM 985 C C . VAL A 1 125 ? 0.957 0.668 12.139 1.00 88.94 125 VAL A C 1
ATOM 987 O O . VAL A 1 125 ? 1.588 0.026 12.981 1.00 88.94 125 VAL A O 1
ATOM 990 N N . HIS A 1 126 ? 1.561 1.249 11.099 1.00 86.25 126 HIS A N 1
ATOM 991 C CA . HIS A 1 126 ? 3.008 1.220 10.902 1.00 86.25 126 HIS A CA 1
ATOM 992 C C . HIS A 1 126 ? 3.760 1.915 12.044 1.00 86.25 126 HIS A C 1
ATOM 994 O O . HIS A 1 126 ? 4.707 1.337 12.575 1.00 86.25 126 HIS A O 1
ATOM 1000 N N . ALA A 1 127 ? 3.339 3.115 12.460 1.00 85.25 127 ALA A N 1
ATOM 1001 C CA . ALA A 1 127 ? 3.969 3.831 13.570 1.00 85.25 127 ALA A CA 1
ATOM 1002 C C . ALA A 1 127 ? 3.943 2.999 14.864 1.00 85.25 127 ALA A C 1
ATOM 1004 O O . ALA A 1 127 ? 4.989 2.763 15.466 1.00 85.25 127 ALA A O 1
ATOM 1005 N N . ALA A 1 128 ? 2.778 2.444 15.215 1.00 85.56 128 ALA A N 1
ATOM 1006 C CA . ALA A 1 128 ? 2.633 1.578 16.383 1.00 85.56 128 ALA A CA 1
ATOM 1007 C C . ALA A 1 128 ? 3.501 0.309 16.298 1.00 85.56 128 ALA A C 1
ATOM 1009 O O . ALA A 1 128 ? 4.021 -0.178 17.304 1.00 85.56 128 ALA A O 1
ATOM 1010 N N . TRP A 1 129 ? 3.669 -0.262 15.104 1.00 84.44 129 TRP A N 1
ATOM 1011 C CA . TRP A 1 129 ? 4.555 -1.405 14.904 1.00 84.44 129 TRP A CA 1
ATOM 1012 C C . TRP A 1 129 ? 6.033 -1.036 15.071 1.00 84.44 129 TRP A C 1
ATOM 1014 O O . TRP A 1 129 ? 6.741 -1.745 15.785 1.00 84.44 129 TRP A O 1
ATOM 1024 N N . VAL A 1 130 ? 6.483 0.081 14.489 1.00 81.38 130 VAL A N 1
ATOM 1025 C CA . VAL A 1 130 ? 7.860 0.577 14.647 1.00 81.38 130 VAL A CA 1
ATOM 1026 C C . VAL A 1 130 ? 8.189 0.799 16.120 1.00 81.38 130 VAL A C 1
ATOM 1028 O O . VAL A 1 130 ? 9.237 0.340 16.574 1.00 81.38 130 VAL A O 1
ATOM 1031 N N . ASP A 1 131 ? 7.288 1.423 16.880 1.00 83.00 131 ASP A N 1
ATOM 1032 C CA . ASP A 1 131 ? 7.488 1.656 18.313 1.00 83.00 131 ASP A CA 1
ATOM 1033 C C . ASP A 1 131 ? 7.677 0.340 19.078 1.00 83.00 131 ASP A C 1
ATOM 1035 O O . ASP A 1 131 ? 8.618 0.207 19.861 1.00 83.00 131 ASP A O 1
ATOM 1039 N N . ARG A 1 132 ? 6.852 -0.678 18.797 1.00 81.88 132 ARG A N 1
ATOM 1040 C CA . ARG A 1 132 ? 6.989 -2.011 19.412 1.00 81.88 132 ARG A CA 1
ATOM 1041 C C . ARG A 1 132 ? 8.313 -2.686 19.065 1.00 81.88 132 ARG A C 1
ATOM 1043 O O . ARG A 1 132 ? 8.956 -3.241 19.951 1.00 81.88 132 ARG A O 1
ATOM 1050 N N . VAL A 1 133 ? 8.728 -2.640 17.799 1.00 77.25 133 VAL A N 1
ATOM 1051 C CA . VAL A 1 133 ? 9.988 -3.255 17.350 1.00 77.25 133 VAL A CA 1
ATOM 1052 C C . VAL A 1 133 ? 11.193 -2.554 17.978 1.00 77.25 133 VAL A C 1
ATOM 1054 O O . VAL A 1 133 ? 12.109 -3.218 18.461 1.00 77.25 133 VAL A O 1
ATOM 1057 N N . LEU A 1 134 ? 11.185 -1.220 18.031 1.00 72.81 134 LEU A N 1
ATOM 1058 C CA . LEU A 1 134 ? 12.258 -0.449 18.657 1.00 72.81 134 LEU A CA 1
ATOM 1059 C C . LEU A 1 134 ? 12.329 -0.682 20.169 1.00 72.81 134 LEU A C 1
ATOM 1061 O O . LEU A 1 134 ? 13.431 -0.796 20.705 1.00 72.81 134 LEU A O 1
ATOM 1065 N N . LEU A 1 135 ? 11.188 -0.789 20.855 1.00 72.38 135 LEU A N 1
ATOM 1066 C CA . LEU A 1 135 ? 11.144 -1.149 22.275 1.00 72.38 135 LEU A CA 1
ATOM 1067 C C . LEU A 1 135 ? 11.711 -2.552 22.518 1.00 72.38 135 LEU A C 1
ATOM 1069 O O . LEU A 1 135 ? 12.547 -2.716 23.401 1.00 72.38 135 LEU A O 1
ATOM 1073 N N . ALA A 1 136 ? 11.324 -3.537 21.703 1.00 71.62 136 ALA A N 1
ATOM 1074 C CA . ALA A 1 136 ? 11.832 -4.904 21.808 1.00 71.62 136 ALA A CA 1
ATOM 1075 C C . ALA A 1 136 ? 13.342 -5.008 21.530 1.00 71.62 136 ALA A C 1
ATOM 1077 O O . ALA A 1 136 ? 14.008 -5.852 22.109 1.00 71.62 136 ALA A O 1
ATOM 1078 N N . SER A 1 137 ? 13.901 -4.138 20.681 1.00 63.50 137 SER A N 1
ATOM 1079 C CA . SER A 1 137 ? 15.344 -4.118 20.384 1.00 63.50 137 SER A CA 1
ATOM 1080 C C . SER A 1 137 ? 16.225 -3.520 21.491 1.00 63.50 137 SER A C 1
ATOM 1082 O O . SER A 1 137 ? 17.450 -3.581 21.396 1.00 63.50 137 SER A O 1
ATOM 1084 N N . LYS A 1 138 ? 15.614 -2.897 22.506 1.00 60.06 138 LYS A N 1
ATOM 1085 C CA . LYS A 1 138 ? 16.299 -2.284 23.656 1.00 60.06 138 LYS A CA 1
ATOM 1086 C C . LYS A 1 138 ? 16.191 -3.115 24.941 1.00 60.06 138 LYS A C 1
ATOM 1088 O O . LYS A 1 138 ? 16.797 -2.720 25.936 1.00 60.06 138 LYS A O 1
ATOM 1093 N N . ALA A 1 139 ? 15.392 -4.181 24.928 1.00 52.56 139 ALA A N 1
ATOM 1094 C CA . ALA A 1 139 ? 15.214 -5.126 26.029 1.00 52.56 139 ALA A CA 1
ATOM 1095 C C . ALA A 1 139 ? 16.166 -6.317 25.862 1.00 52.56 139 ALA A C 1
ATOM 1097 O O . ALA A 1 139 ? 16.634 -6.823 26.905 1.00 52.56 139 ALA A O 1
#

pLDDT: mean 77.5, std 13.94, range [32.94, 95.44]

Organism: NCBI:txid1798509

Secondary structure (DSSP, 8-state):
-----------TT-EEEE--HHHHHHHHHHTTS-----HHHHHHHHTTSTTEEEEEEEPPTTS---EEEEEEE-TTS-EEEEEEE-SS-TT--SSSPPP---EEEESSS--HHHHHHHHHHHHHHHHHHHHHHHHHTT-

Sequence (139 aa):
MSNEKKLGAGLLGYLGPFFPPCIEKLQHAFYGKRLNFSGSILEDLGRGIPGFIGISRAITTDDYAWFWSMNFKTGNDSKIAVLLPWGQDFDRTSGTSADRHIALYVDYVNYENAVENIIHQILAVHAAWVDRVLLASKA

Radius of gyration: 15.04 Å; chains: 1; boun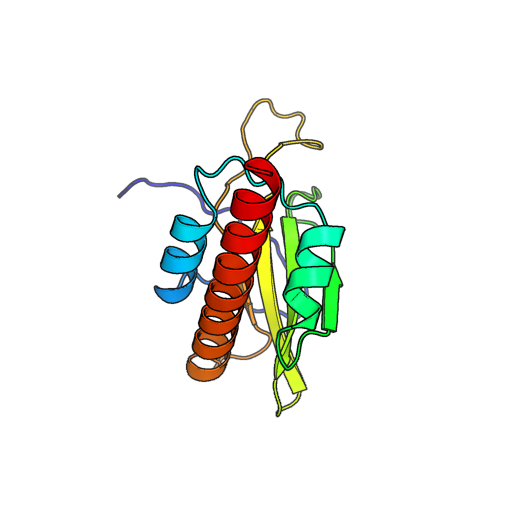ding box: 41×30×44 Å